Protein AF-A0A661S4S9-F1 (afdb_monomer_lite)

Secondary structure (DSSP, 8-state):
-GGGTSS-TT--------S-GGGGHHHHHHHHHT---GGG-----GGG---------TT-S---BTTB---THHHHHHHHHHHHHHHHHTT----

Sequence (95 aa):
ARKHGFIGKNDIAVLDSTAHALKFAGFQEMYFEDKFPDEFEISPKSELMNAPTIVRPRDLEKVPGPGVPIRGENFERFVTRTGEEIARMLDLEKV

pLDDT: mean 92.24, std 5.56, range [52.91, 96.94]

Structure (mmCIF, N/CA/C/O backbone):
data_AF-A0A661S4S9-F1
#
_entry.id   AF-A0A661S4S9-F1
#
loop_
_atom_site.group_PDB
_atom_site.id
_atom_site.type_symbol
_atom_site.label_atom_id
_atom_site.label_alt_id
_atom_site.label_comp_id
_atom_site.label_asym_id
_atom_site.label_entity_id
_atom_site.label_seq_id
_atom_site.pdbx_PDB_ins_code
_atom_site.Cartn_x
_atom_site.Cartn_y
_atom_site.Cartn_z
_atom_site.occupancy
_atom_site.B_iso_or_equiv
_atom_site.auth_seq_id
_atom_site.auth_comp_id
_atom_site.auth_asym_id
_atom_site.auth_atom_id
_atom_site.pdbx_PDB_model_num
ATOM 1 N N . ALA A 1 1 ? -6.251 10.624 18.907 1.00 83.38 1 ALA A N 1
ATOM 2 C CA . ALA A 1 1 ? -5.593 11.757 19.590 1.00 83.38 1 ALA A CA 1
ATOM 3 C C . ALA A 1 1 ? -6.015 13.122 19.031 1.00 83.38 1 ALA A C 1
ATOM 5 O O . ALA A 1 1 ? -6.809 13.779 19.685 1.00 83.38 1 ALA A O 1
ATOM 6 N N . ARG A 1 2 ? -5.617 13.517 17.808 1.00 87.31 2 ARG A N 1
ATOM 7 C CA . ARG A 1 2 ? -5.986 14.832 17.225 1.00 87.31 2 ARG A CA 1
ATOM 8 C C . ARG A 1 2 ? -7.496 15.083 17.100 1.00 87.31 2 ARG A C 1
ATOM 10 O O . ARG A 1 2 ? -7.981 16.084 17.604 1.00 87.31 2 ARG A O 1
ATOM 17 N N . LYS A 1 3 ? -8.261 14.148 16.512 1.00 90.19 3 LYS A N 1
ATOM 18 C CA . LYS A 1 3 ? -9.737 14.261 16.395 1.00 90.19 3 LYS A CA 1
ATOM 19 C C . LYS A 1 3 ? -10.449 14.382 17.754 1.00 90.19 3 LYS A C 1
ATOM 21 O O . LYS A 1 3 ? -11.536 14.930 17.823 1.00 90.19 3 LYS A O 1
ATOM 26 N N . HIS A 1 4 ? -9.826 13.871 18.814 1.00 92.19 4 HIS A N 1
ATOM 27 C CA . HIS A 1 4 ? -10.360 13.896 20.177 1.00 92.19 4 HIS A CA 1
ATOM 28 C C . HIS A 1 4 ? -9.809 15.077 21.001 1.00 92.19 4 HIS A C 1
ATOM 30 O O . HIS A 1 4 ? -10.078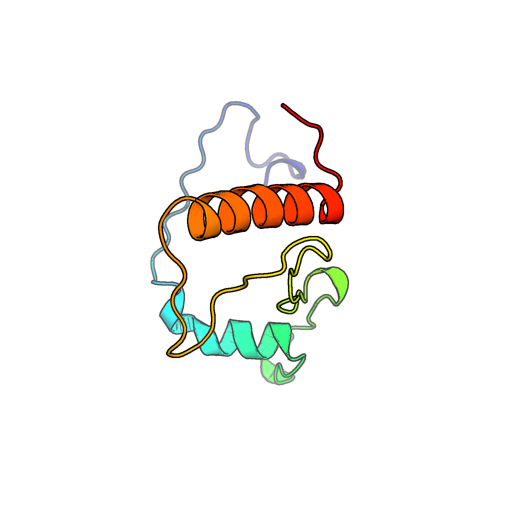 15.162 22.190 1.00 92.19 4 HIS A O 1
ATOM 36 N N . GLY A 1 5 ? -9.014 15.972 20.398 1.00 92.00 5 GLY A N 1
ATOM 37 C CA . GLY A 1 5 ? -8.459 17.154 21.067 1.00 92.00 5 GLY A CA 1
ATOM 38 C C . GLY A 1 5 ? -7.261 16.901 21.989 1.00 92.00 5 GLY A C 1
ATOM 39 O O . GLY A 1 5 ? -6.773 17.845 22.593 1.00 92.00 5 GLY A O 1
ATOM 40 N N . PHE A 1 6 ? -6.748 15.670 22.083 1.00 93.25 6 PHE A N 1
ATOM 41 C CA . PHE A 1 6 ? -5.624 15.340 22.977 1.00 93.25 6 PHE A CA 1
ATOM 42 C C . PHE A 1 6 ? -4.258 15.837 22.486 1.00 93.25 6 PHE A C 1
ATOM 44 O O . PHE A 1 6 ? -3.318 15.893 23.266 1.00 93.25 6 PHE A O 1
ATOM 51 N N . ILE A 1 7 ? -4.134 16.129 21.188 1.00 94.06 7 ILE A N 1
ATOM 52 C CA . ILE A 1 7 ? -2.899 16.616 20.558 1.00 94.06 7 ILE A CA 1
ATOM 53 C C . ILE A 1 7 ? -3.272 17.806 19.672 1.00 94.06 7 ILE A C 1
ATOM 55 O O . ILE A 1 7 ? -4.164 17.691 18.820 1.00 94.06 7 ILE A O 1
ATOM 59 N N . GLY A 1 8 ? -2.597 18.931 19.882 1.00 93.88 8 GLY A N 1
ATOM 60 C CA . GLY A 1 8 ? -2.749 20.175 19.142 1.00 93.88 8 GLY A CA 1
ATOM 61 C C . GLY A 1 8 ? -2.174 20.108 17.727 1.00 93.88 8 GLY A C 1
ATOM 62 O O . GLY A 1 8 ? -1.455 19.186 17.348 1.00 93.88 8 GLY A O 1
ATOM 63 N N . LYS A 1 9 ? -2.495 21.108 16.896 1.00 92.56 9 LYS A N 1
ATOM 64 C CA . LYS A 1 9 ? -2.027 21.142 15.495 1.00 92.56 9 LYS A CA 1
ATOM 65 C C . LYS A 1 9 ? -0.505 21.313 15.372 1.00 92.56 9 LYS A C 1
ATOM 67 O O . LYS A 1 9 ? 0.052 20.931 14.351 1.00 92.56 9 LYS A O 1
ATOM 72 N N . ASN A 1 10 ? 0.111 21.947 16.371 1.00 95.06 10 ASN A N 1
ATOM 73 C CA . ASN A 1 10 ? 1.524 22.326 16.382 1.00 95.06 10 ASN A CA 1
ATOM 74 C C . ASN A 1 10 ? 2.372 21.380 17.246 1.00 95.06 10 ASN A C 1
ATOM 76 O O . ASN A 1 10 ? 3.563 21.622 17.419 1.00 95.06 10 ASN A O 1
ATOM 80 N N . ASP A 1 11 ? 1.764 20.338 17.809 1.00 94.69 11 ASP A N 1
ATOM 81 C CA . ASP A 1 11 ? 2.472 19.391 18.658 1.00 94.69 11 ASP A CA 1
ATOM 82 C C . ASP A 1 11 ? 3.274 18.418 17.792 1.00 94.69 11 ASP A C 1
ATOM 84 O O . ASP A 1 11 ? 2.797 17.937 16.760 1.00 94.69 11 ASP A O 1
ATOM 88 N N . ILE A 1 12 ? 4.481 18.085 18.246 1.00 91.94 12 ILE A N 1
ATOM 89 C CA . ILE A 1 12 ? 5.313 17.049 17.636 1.00 91.94 12 ILE A CA 1
ATOM 90 C C . ILE A 1 12 ? 5.165 15.783 18.477 1.00 91.94 12 ILE A C 1
ATOM 92 O O . ILE A 1 12 ? 5.584 15.743 19.631 1.00 91.94 12 ILE A O 1
ATOM 96 N N . ALA A 1 13 ? 4.566 14.747 17.894 1.00 91.56 13 ALA A N 1
ATOM 97 C CA . ALA A 1 13 ? 4.462 13.434 18.517 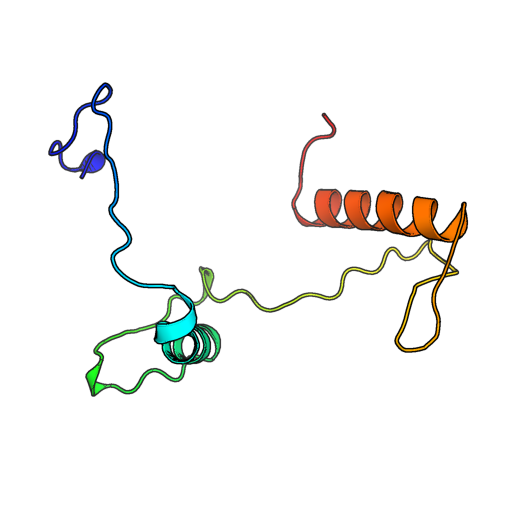1.00 91.56 13 ALA A CA 1
ATOM 98 C C . ALA A 1 13 ? 5.609 12.539 18.037 1.00 91.56 13 ALA A C 1
ATOM 100 O O . ALA A 1 13 ? 5.779 12.339 16.835 1.00 91.56 13 ALA A O 1
ATOM 101 N N . VAL A 1 14 ? 6.366 11.979 18.978 1.00 93.00 14 VAL A N 1
ATOM 102 C CA . VAL A 1 14 ? 7.386 10.962 18.703 1.00 93.00 14 VAL A CA 1
ATOM 103 C C . VAL A 1 14 ? 6.846 9.623 19.185 1.00 93.00 14 VAL A C 1
ATOM 105 O O . VAL A 1 14 ? 6.539 9.467 20.365 1.00 93.00 14 VAL A O 1
ATOM 108 N N . LEU A 1 15 ? 6.690 8.672 18.263 1.00 91.62 15 LEU A N 1
ATOM 109 C CA . LEU A 1 15 ? 6.292 7.305 18.584 1.00 91.62 15 LEU A CA 1
ATOM 110 C C . LEU A 1 15 ? 7.550 6.457 18.778 1.00 91.62 15 LEU A C 1
ATOM 112 O O . LEU A 1 15 ? 8.302 6.250 17.828 1.00 91.62 15 LEU A O 1
ATOM 116 N N . ASP A 1 16 ? 7.760 5.966 19.995 1.00 94.19 16 ASP A N 1
ATOM 117 C CA . ASP A 1 16 ? 8.858 5.050 20.297 1.00 94.19 16 ASP A CA 1
ATOM 118 C C . ASP A 1 16 ? 8.453 3.603 19.972 1.00 94.19 16 ASP A C 1
ATOM 120 O O . ASP A 1 16 ? 7.611 3.002 20.645 1.00 94.19 16 ASP A O 1
ATOM 124 N N . SER A 1 17 ? 9.022 3.048 18.898 1.00 92.88 17 SER A N 1
ATOM 125 C CA . SER A 1 17 ? 8.799 1.657 18.497 1.00 92.88 17 SER A CA 1
ATOM 126 C C . SER A 1 17 ? 9.733 0.739 19.281 1.00 92.88 17 SER A C 1
ATOM 128 O O . SER A 1 17 ? 10.842 0.430 18.850 1.00 92.88 17 SER A O 1
ATOM 130 N N . THR A 1 18 ? 9.256 0.252 20.421 1.00 93.12 18 THR A N 1
ATOM 131 C CA . THR A 1 18 ? 10.050 -0.542 21.375 1.00 93.12 18 THR A CA 1
ATOM 132 C C . THR A 1 18 ? 10.401 -1.958 20.897 1.00 93.12 18 THR A C 1
ATOM 134 O O . THR A 1 18 ? 11.197 -2.656 21.529 1.00 93.12 18 THR A O 1
ATOM 137 N N . ALA A 1 19 ? 9.827 -2.410 19.779 1.00 92.69 19 ALA A N 1
ATOM 138 C CA . ALA A 1 19 ? 10.073 -3.725 19.205 1.00 92.69 19 ALA A CA 1
ATOM 139 C C . ALA A 1 19 ? 10.166 -3.683 17.676 1.00 92.69 19 ALA A C 1
ATOM 141 O O . ALA A 1 19 ? 9.575 -2.837 17.008 1.00 92.69 19 ALA A O 1
ATOM 142 N N . HIS A 1 20 ? 10.900 -4.648 17.122 1.00 92.56 20 HIS A N 1
ATOM 143 C CA . HIS A 1 20 ? 11.013 -4.828 15.681 1.00 92.56 20 HIS A CA 1
ATOM 144 C C . HIS A 1 20 ? 9.766 -5.529 15.119 1.00 92.56 20 HIS A C 1
ATOM 146 O O . HIS A 1 20 ? 9.354 -6.560 15.654 1.00 92.56 20 HIS A O 1
ATOM 152 N N . ALA A 1 21 ? 9.227 -5.033 14.002 1.00 90.31 21 ALA A N 1
ATOM 153 C CA . ALA A 1 21 ? 8.001 -5.546 13.377 1.00 90.31 21 ALA A CA 1
ATOM 154 C C . ALA A 1 21 ? 8.043 -7.057 13.069 1.00 90.31 21 ALA A C 1
ATOM 156 O O . ALA A 1 21 ? 7.057 -7.749 13.284 1.00 90.31 21 ALA A O 1
ATOM 157 N N . LEU A 1 22 ? 9.205 -7.590 12.663 1.00 93.00 22 LEU A N 1
ATOM 158 C CA . LEU A 1 22 ? 9.413 -9.034 12.422 1.00 93.00 22 LEU A CA 1
ATOM 159 C C . LEU A 1 22 ? 8.976 -9.944 13.583 1.00 93.00 22 LEU A C 1
ATOM 161 O O . LEU A 1 22 ? 8.566 -11.071 13.328 1.00 93.00 22 LEU A O 1
ATOM 165 N N . LYS A 1 23 ? 9.024 -9.478 14.842 1.00 93.00 23 LYS A N 1
ATOM 166 C CA . LYS A 1 23 ? 8.540 -10.268 15.991 1.00 93.00 23 LYS A CA 1
ATOM 167 C C . LYS A 1 23 ? 7.042 -10.581 15.903 1.00 93.00 23 LYS A C 1
ATOM 169 O O . LYS A 1 23 ? 6.576 -11.505 16.557 1.00 93.00 23 LYS A O 1
ATOM 174 N N . PHE A 1 24 ? 6.314 -9.819 15.094 1.00 92.50 24 PHE A N 1
ATOM 175 C CA . PHE A 1 24 ? 4.870 -9.893 14.919 1.00 92.50 24 PHE A CA 1
ATOM 176 C C . PHE A 1 24 ? 4.472 -10.301 13.494 1.00 92.50 24 PHE A C 1
ATOM 178 O O . PHE A 1 24 ? 3.304 -10.177 13.142 1.00 92.50 24 PHE A O 1
ATOM 185 N N . ALA A 1 25 ? 5.400 -10.813 12.676 1.00 92.75 25 ALA A N 1
ATOM 186 C CA . ALA A 1 25 ? 5.098 -11.209 11.297 1.00 92.75 25 ALA A CA 1
ATOM 187 C C . ALA A 1 25 ? 3.939 -12.223 11.215 1.00 92.75 25 ALA A C 1
ATOM 189 O O . ALA A 1 25 ? 3.057 -12.070 10.377 1.00 92.75 25 ALA A O 1
ATOM 190 N N . GLY A 1 26 ? 3.866 -13.179 12.151 1.00 93.75 26 GLY A N 1
ATOM 191 C CA . GLY A 1 26 ? 2.749 -14.130 12.219 1.00 93.75 26 GLY A CA 1
ATOM 192 C C . GLY A 1 26 ? 1.392 -13.472 12.505 1.00 93.75 26 GLY A C 1
ATOM 193 O O . GLY A 1 26 ? 0.378 -13.902 11.972 1.00 93.75 26 GLY A O 1
ATOM 194 N N . PHE A 1 27 ? 1.354 -12.378 13.276 1.00 93.56 27 PHE A N 1
ATOM 195 C CA . PHE A 1 27 ? 0.121 -11.602 13.477 1.00 93.56 27 PHE A CA 1
ATOM 196 C C . PHE A 1 27 ? -0.305 -10.873 12.203 1.00 93.56 27 PHE A C 1
ATOM 198 O O . PHE A 1 27 ? -1.496 -10.752 11.931 1.00 93.56 27 PHE A O 1
ATOM 205 N N . GLN A 1 28 ? 0.657 -10.400 11.410 1.00 92.25 28 GLN A N 1
ATOM 206 C CA . GLN A 1 28 ? 0.359 -9.787 10.117 1.00 92.25 28 GLN A CA 1
ATOM 207 C C . GLN A 1 28 ? -0.198 -10.825 9.139 1.00 92.25 28 GLN A C 1
ATOM 209 O O . GLN A 1 28 ? -1.195 -10.552 8.481 1.00 92.25 28 GLN A O 1
ATOM 214 N N . GLU A 1 29 ? 0.390 -12.020 9.087 1.00 92.94 29 GLU A N 1
ATOM 215 C CA . GLU A 1 29 ? -0.119 -13.130 8.275 1.00 92.94 29 GLU A CA 1
ATOM 216 C C . GLU A 1 29 ? -1.552 -13.505 8.679 1.00 92.94 29 GLU A C 1
ATOM 218 O O . GLU A 1 29 ? -2.437 -13.497 7.829 1.00 92.94 29 GLU A O 1
ATOM 223 N N . MET A 1 30 ? -1.827 -13.689 9.978 1.00 94.44 30 MET A N 1
ATOM 224 C CA . MET A 1 30 ? -3.189 -13.942 10.474 1.00 94.44 30 MET A CA 1
ATOM 225 C C . MET A 1 30 ? -4.182 -12.836 10.088 1.00 94.44 30 MET A C 1
ATOM 227 O O . MET A 1 30 ? -5.333 -13.140 9.780 1.00 94.44 30 MET A O 1
ATOM 231 N N . TYR A 1 31 ? -3.748 -11.569 10.072 1.00 94.31 31 TYR A N 1
ATOM 232 C CA . TYR A 1 31 ? -4.588 -10.449 9.640 1.00 94.31 31 TYR A CA 1
ATOM 233 C C . TYR A 1 31 ? -4.958 -10.553 8.162 1.00 94.31 31 TYR A C 1
ATOM 235 O O . TYR A 1 31 ? -6.123 -10.419 7.802 1.00 94.31 31 TYR A O 1
ATOM 243 N N . PHE A 1 32 ? -3.959 -10.772 7.305 1.00 93.38 32 PHE A N 1
ATOM 244 C CA . PHE A 1 32 ? -4.149 -10.801 5.856 1.00 93.38 32 PHE A CA 1
ATOM 245 C C . PHE A 1 32 ? -4.845 -12.070 5.365 1.00 93.38 32 PHE A C 1
ATOM 247 O O . PHE A 1 32 ? -5.462 -12.042 4.303 1.00 93.38 32 PHE A O 1
ATOM 254 N N . GLU A 1 33 ? -4.769 -13.162 6.124 1.00 93.62 33 GLU A N 1
ATOM 255 C CA . GLU A 1 33 ? -5.430 -14.425 5.796 1.00 93.62 33 GLU A CA 1
ATOM 256 C C . GLU A 1 33 ? -6.807 -14.600 6.445 1.00 93.62 33 GLU A C 1
ATOM 258 O O . GLU A 1 33 ? -7.459 -15.606 6.174 1.00 93.62 33 GLU A O 1
ATOM 263 N N . ASP A 1 34 ? -7.246 -13.651 7.279 1.00 94.75 34 ASP A N 1
ATOM 264 C CA . ASP A 1 34 ? -8.474 -13.758 8.081 1.00 94.75 34 ASP A CA 1
ATOM 265 C C . ASP A 1 34 ? -8.499 -15.015 8.972 1.00 94.75 34 ASP A C 1
ATOM 267 O O . ASP A 1 34 ? -9.434 -15.812 8.969 1.00 94.75 34 ASP A O 1
ATOM 271 N N . LYS A 1 35 ? -7.400 -15.232 9.709 1.00 95.75 35 LYS A N 1
ATOM 272 C CA . LYS A 1 35 ? -7.171 -16.425 10.550 1.00 95.75 35 LYS A CA 1
ATOM 273 C C . LYS A 1 35 ? -6.838 -16.091 11.999 1.00 95.75 35 LYS A C 1
ATOM 275 O O . LYS A 1 35 ? -6.150 -16.862 12.668 1.00 95.75 35 LYS A O 1
ATOM 280 N N . PHE A 1 36 ? -7.276 -14.934 12.486 1.00 96.69 36 PHE A N 1
ATOM 281 C CA . PHE A 1 36 ? -7.123 -14.616 13.901 1.00 96.69 36 PHE A CA 1
ATOM 282 C C . PHE A 1 36 ? -7.966 -15.562 14.763 1.00 96.69 36 PHE A C 1
ATOM 284 O O . PHE A 1 36 ? -9.159 -15.698 14.506 1.00 96.69 36 PHE A O 1
ATOM 291 N N . PRO A 1 37 ? -7.374 -16.197 15.788 1.00 96.12 37 PRO A N 1
ATOM 292 C CA . PRO A 1 37 ? -8.150 -16.921 16.787 1.00 96.12 37 PRO A CA 1
ATOM 293 C C . PRO A 1 37 ? -9.083 -15.987 17.571 1.00 96.12 37 PRO A C 1
ATOM 295 O O . PRO A 1 37 ? -8.724 -14.835 17.845 1.00 96.12 37 PRO A O 1
ATOM 298 N N . ASP A 1 38 ? -10.255 -16.495 17.960 1.00 95.12 38 ASP A N 1
ATOM 299 C CA . ASP A 1 38 ? -11.296 -15.726 18.659 1.00 95.12 38 ASP A CA 1
ATOM 300 C C . ASP A 1 38 ? -10.789 -15.108 19.974 1.00 95.12 38 ASP A C 1
ATOM 302 O O . ASP A 1 38 ? -11.228 -14.027 20.364 1.00 95.12 38 ASP A O 1
ATOM 306 N N . GLU A 1 39 ? -9.817 -15.741 20.640 1.00 96.94 39 GLU A N 1
ATOM 307 C CA . GLU A 1 39 ? -9.243 -15.278 21.908 1.00 96.94 39 GLU A CA 1
ATOM 308 C C . GLU A 1 39 ? -8.502 -13.939 21.791 1.00 96.94 39 GLU A C 1
ATOM 310 O O . GLU A 1 39 ? -8.249 -13.287 22.805 1.00 96.94 39 GLU A O 1
ATOM 315 N N . PHE A 1 40 ? -8.136 -13.522 20.576 1.00 94.94 40 PHE A N 1
ATOM 316 C CA . PHE A 1 40 ? -7.520 -12.218 20.344 1.00 94.94 40 PHE A CA 1
ATOM 317 C C . PHE A 1 40 ? -8.541 -11.090 20.187 1.00 94.94 40 PHE A C 1
ATOM 319 O O . PHE A 1 40 ? -8.134 -9.930 20.218 1.00 94.94 40 PHE A O 1
ATOM 326 N N . GLU A 1 41 ? -9.830 -11.401 20.007 1.00 95.81 41 GLU A N 1
ATOM 327 C CA . GLU A 1 41 ? -10.905 -10.423 19.774 1.00 95.81 41 GLU A CA 1
ATOM 328 C C . GLU A 1 41 ? -10.603 -9.457 18.606 1.00 95.81 41 GLU A C 1
ATOM 330 O O . GLU A 1 41 ? -11.009 -8.292 18.591 1.00 95.81 41 GLU A O 1
ATOM 335 N N . ILE A 1 42 ? -9.861 -9.938 17.602 1.00 94.88 42 ILE A N 1
ATOM 336 C CA . ILE A 1 42 ? -9.496 -9.177 16.405 1.00 94.88 42 ILE A CA 1
ATOM 337 C C . ILE A 1 42 ? -10.355 -9.651 15.239 1.00 94.88 42 ILE A C 1
ATOM 339 O O . ILE A 1 42 ? -10.247 -10.792 14.805 1.00 94.88 42 ILE A O 1
ATOM 343 N N . SER A 1 43 ? -11.136 -8.735 14.670 1.00 95.38 43 SER A N 1
ATOM 344 C CA . SER A 1 43 ? -11.777 -8.924 13.366 1.00 95.38 43 SER A CA 1
ATOM 345 C C . SER A 1 43 ? -11.028 -8.109 12.307 1.00 95.38 43 SER A C 1
ATOM 347 O O . SER A 1 43 ? -11.037 -6.869 12.376 1.00 95.38 43 SER A O 1
ATOM 349 N N . PRO A 1 44 ? -10.347 -8.760 11.347 1.00 95.38 44 PRO A N 1
ATOM 350 C CA . PRO A 1 44 ? -9.716 -8.077 10.228 1.00 95.38 44 PRO A CA 1
ATOM 351 C C . PRO A 1 44 ? -10.710 -7.228 9.437 1.00 95.38 44 PRO A C 1
ATOM 353 O O . PRO A 1 44 ? -11.896 -7.537 9.319 1.00 95.38 44 PRO A O 1
ATOM 356 N N . LYS A 1 45 ? -10.219 -6.114 8.896 1.00 95.38 45 LYS A N 1
ATOM 357 C CA . LYS A 1 45 ? -11.005 -5.236 8.034 1.00 95.38 45 LYS A CA 1
ATOM 358 C C . LYS A 1 45 ? -10.697 -5.585 6.596 1.00 95.38 45 LYS A C 1
ATOM 360 O O . LYS A 1 45 ? -9.581 -5.337 6.141 1.00 95.38 45 LYS A O 1
ATOM 365 N N . SER A 1 46 ? -11.685 -6.130 5.895 1.00 91.69 46 SER A N 1
ATOM 366 C CA . SER A 1 46 ? -11.539 -6.590 4.510 1.00 91.69 46 SER A CA 1
ATOM 367 C C . SER A 1 46 ? -10.927 -5.535 3.580 1.00 91.69 46 SER A C 1
ATOM 369 O O . SER A 1 46 ? -10.089 -5.854 2.744 1.00 91.69 46 SER A O 1
ATOM 371 N N . GLU A 1 47 ? -11.259 -4.257 3.775 1.00 92.75 47 GLU A N 1
ATOM 372 C CA . GLU A 1 47 ? -10.751 -3.135 2.987 1.00 92.75 47 GLU A CA 1
ATOM 373 C C . GLU A 1 47 ? -9.262 -2.820 3.224 1.00 92.75 47 GLU A C 1
ATOM 375 O O . GLU A 1 47 ? -8.656 -2.094 2.439 1.00 92.75 47 GLU A O 1
ATOM 380 N N . LEU A 1 48 ? -8.666 -3.358 4.293 1.00 90.69 48 LEU A N 1
ATOM 381 C CA . LEU A 1 48 ? -7.244 -3.226 4.628 1.00 90.69 48 LEU A CA 1
ATOM 382 C C . LEU A 1 48 ? -6.450 -4.512 4.366 1.00 90.69 48 LEU A C 1
ATOM 384 O O . LEU A 1 48 ? -5.238 -4.533 4.578 1.00 90.69 48 LEU A O 1
ATOM 388 N N . MET A 1 49 ? -7.103 -5.581 3.909 1.00 91.81 49 MET A N 1
ATOM 389 C CA . MET A 1 49 ? -6.447 -6.837 3.561 1.00 91.81 49 MET A CA 1
ATOM 390 C C . MET A 1 49 ? -5.952 -6.787 2.113 1.00 91.81 49 MET A C 1
ATOM 392 O O . MET A 1 49 ? -6.622 -7.239 1.186 1.00 91.81 49 MET A O 1
ATOM 396 N N . ASN A 1 50 ? -4.774 -6.204 1.893 1.00 87.6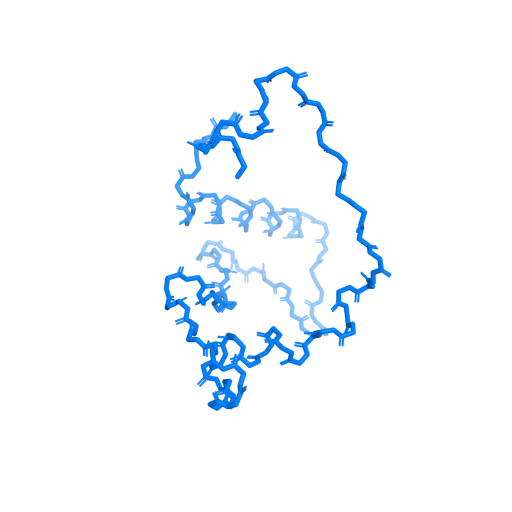9 50 ASN A N 1
ATOM 397 C CA . ASN A 1 50 ? -4.177 -6.156 0.562 1.00 87.69 50 ASN A CA 1
ATOM 398 C C . ASN A 1 50 ? -3.409 -7.449 0.241 1.00 87.69 50 ASN A C 1
ATOM 400 O O . ASN A 1 50 ? -2.615 -7.934 1.043 1.00 87.69 50 ASN A O 1
ATOM 404 N N . ALA A 1 51 ? -3.585 -7.959 -0.977 1.00 84.62 51 ALA A N 1
ATOM 405 C CA . ALA A 1 51 ? -2.801 -9.069 -1.510 1.00 84.62 51 ALA A CA 1
ATOM 406 C C . ALA A 1 51 ? -1.799 -8.570 -2.567 1.00 84.62 51 ALA A C 1
ATOM 408 O O . ALA A 1 51 ? -2.090 -7.603 -3.287 1.00 84.62 51 ALA A O 1
ATOM 409 N N . PRO A 1 52 ? -0.630 -9.221 -2.714 1.00 87.81 52 PRO A N 1
ATOM 410 C CA . PRO A 1 52 ? 0.268 -8.949 -3.825 1.00 87.81 52 PRO A CA 1
ATOM 411 C C . PRO A 1 52 ? -0.466 -9.091 -5.160 1.00 87.81 52 PRO A C 1
ATOM 413 O O . PRO A 1 52 ? -1.136 -10.090 -5.413 1.00 87.81 52 PRO A O 1
ATOM 416 N N . THR A 1 53 ? -0.317 -8.096 -6.028 1.00 89.62 53 THR A N 1
ATOM 417 C CA . THR A 1 53 ? -0.872 -8.120 -7.384 1.00 89.62 53 THR A CA 1
ATOM 418 C C . THR A 1 53 ? 0.264 -8.136 -8.390 1.00 89.62 53 THR A C 1
ATOM 420 O O . THR A 1 53 ? 1.250 -7.413 -8.243 1.00 89.62 53 THR A O 1
ATOM 423 N N . ILE A 1 54 ? 0.134 -8.964 -9.426 1.00 91.19 54 ILE A N 1
ATOM 424 C CA . ILE A 1 54 ? 1.119 -8.996 -10.501 1.00 91.19 54 ILE A CA 1
ATOM 425 C C . ILE A 1 54 ? 1.002 -7.737 -11.362 1.00 91.19 54 ILE A C 1
ATOM 427 O O . ILE A 1 54 ? -0.034 -7.466 -11.968 1.00 91.19 54 ILE A O 1
ATOM 431 N N . VAL A 1 55 ? 2.095 -6.984 -11.446 1.00 92.56 55 VAL A N 1
ATOM 432 C CA . VAL A 1 55 ? 2.209 -5.840 -12.350 1.00 92.56 55 VAL A CA 1
ATOM 433 C C . VAL A 1 55 ? 3.006 -6.278 -13.569 1.00 92.56 55 VAL A C 1
ATOM 435 O O . VAL A 1 55 ? 4.187 -6.609 -13.468 1.00 92.56 55 VAL A O 1
ATOM 438 N N . ARG A 1 56 ? 2.355 -6.297 -14.735 1.00 92.25 56 ARG A N 1
ATOM 439 C CA . ARG A 1 56 ? 2.999 -6.641 -16.006 1.00 92.25 56 ARG A CA 1
ATOM 440 C C . ARG A 1 56 ? 2.462 -5.759 -17.137 1.00 92.25 56 ARG A C 1
ATOM 442 O O . ARG A 1 56 ? 1.385 -6.054 -17.662 1.00 92.25 56 ARG A O 1
ATOM 449 N N . PRO A 1 57 ? 3.211 -4.719 -17.548 1.00 92.25 57 PRO A N 1
ATOM 450 C CA . PRO A 1 57 ? 2.860 -3.924 -18.720 1.00 92.25 57 PRO A CA 1
ATOM 451 C C . PRO A 1 57 ? 2.738 -4.812 -19.965 1.00 92.25 57 PRO A C 1
ATOM 453 O O . PRO A 1 57 ? 3.612 -5.638 -20.240 1.00 92.25 57 PRO A O 1
ATOM 456 N N . ARG A 1 58 ? 1.645 -4.655 -20.720 1.00 89.38 58 ARG A N 1
ATOM 457 C CA . ARG A 1 58 ? 1.346 -5.502 -21.892 1.00 89.38 58 ARG A CA 1
ATOM 458 C C . ARG A 1 58 ? 2.299 -5.268 -23.066 1.00 89.38 58 ARG A C 1
ATOM 460 O O . ARG A 1 58 ? 2.444 -6.147 -23.905 1.00 89.38 58 ARG A O 1
ATOM 467 N N . ASP A 1 59 ? 2.928 -4.098 -23.123 1.00 91.56 59 ASP A N 1
ATOM 468 C CA . ASP A 1 59 ? 3.831 -3.665 -24.194 1.00 91.56 59 ASP A CA 1
ATOM 469 C C . ASP A 1 59 ? 5.294 -4.107 -23.998 1.00 91.56 59 ASP A C 1
ATOM 471 O O . ASP A 1 59 ? 6.144 -3.846 -24.854 1.00 91.56 59 ASP A O 1
ATOM 475 N N . LEU A 1 60 ? 5.605 -4.768 -22.876 1.00 91.81 60 LEU A N 1
ATOM 476 C CA . LEU A 1 60 ? 6.936 -5.298 -22.601 1.00 91.81 60 LEU A CA 1
ATOM 477 C C . LEU A 1 60 ? 7.086 -6.728 -23.127 1.00 91.81 60 LEU A C 1
ATOM 479 O O . LEU A 1 60 ? 6.547 -7.683 -22.570 1.00 91.81 60 LEU A O 1
ATOM 483 N N . GLU A 1 61 ? 7.906 -6.876 -24.164 1.00 88.44 61 GLU A N 1
ATOM 484 C CA . GLU A 1 61 ? 8.299 -8.183 -24.703 1.00 88.44 61 GLU A CA 1
ATOM 485 C C . GLU A 1 61 ? 9.279 -8.922 -23.780 1.00 88.44 61 GLU A C 1
ATOM 487 O O . GLU A 1 61 ? 9.212 -10.142 -23.639 1.00 88.44 61 GLU A O 1
ATOM 492 N N . LYS A 1 62 ? 10.186 -8.182 -23.124 1.00 91.62 62 LYS A N 1
ATOM 493 C CA . LYS A 1 62 ? 11.202 -8.727 -22.215 1.00 91.62 62 LYS A CA 1
ATOM 494 C C . LYS A 1 62 ? 10.879 -8.363 -20.772 1.00 91.62 62 LYS A C 1
ATOM 496 O O . LYS A 1 62 ? 10.843 -7.189 -20.414 1.00 91.62 62 LYS A O 1
ATOM 501 N N . VAL A 1 63 ? 10.689 -9.388 -19.948 1.00 92.00 63 VAL A N 1
ATOM 502 C CA . VAL A 1 63 ? 10.383 -9.288 -18.516 1.00 92.00 63 VAL A CA 1
ATOM 503 C C . VAL A 1 63 ? 11.378 -10.182 -17.768 1.00 92.00 63 VAL A C 1
ATOM 505 O O . VAL A 1 63 ? 11.615 -11.303 -18.227 1.00 92.00 63 VAL A O 1
ATOM 508 N N . PRO A 1 64 ? 11.997 -9.719 -16.666 1.00 92.44 64 PRO A N 1
ATOM 509 C CA . PRO A 1 64 ? 12.926 -10.546 -15.907 1.00 92.44 64 PRO A CA 1
ATOM 510 C C . PRO A 1 64 ? 12.192 -11.690 -15.205 1.00 92.44 64 PRO A C 1
ATOM 512 O O . PRO A 1 64 ? 11.043 -11.551 -14.788 1.00 92.44 64 PRO A O 1
ATOM 515 N N . GLY A 1 65 ? 12.886 -12.809 -15.023 1.00 90.38 65 GLY A N 1
ATOM 516 C CA . GLY A 1 65 ? 12.392 -13.945 -14.250 1.00 90.38 65 GLY A CA 1
ATOM 517 C C . GLY A 1 65 ? 13.522 -14.688 -13.537 1.00 90.38 65 GLY A C 1
ATOM 518 O O . GLY A 1 65 ? 14.699 -14.377 -13.752 1.00 90.38 65 GLY A O 1
ATOM 519 N N . PRO A 1 66 ? 13.193 -15.680 -12.692 1.00 92.19 66 PRO A N 1
ATOM 520 C CA . PRO A 1 66 ? 14.191 -16.523 -12.042 1.00 92.19 66 PRO A CA 1
ATOM 521 C C . PRO A 1 66 ? 15.140 -17.145 -13.077 1.00 92.19 66 PRO A C 1
ATOM 523 O O . PRO A 1 66 ? 14.701 -17.822 -14.001 1.00 92.19 66 PRO A O 1
ATOM 526 N N . GLY A 1 67 ? 16.442 -16.870 -12.958 1.00 93.62 67 GLY A N 1
ATOM 527 C CA . GLY A 1 67 ? 17.460 -17.350 -13.904 1.00 93.62 67 GLY A CA 1
ATOM 528 C C . GLY A 1 67 ? 17.491 -16.643 -15.269 1.00 93.62 67 GLY A C 1
ATOM 529 O O . GLY A 1 67 ? 18.354 -16.957 -16.084 1.00 93.62 67 GLY A O 1
ATOM 530 N N . VAL A 1 68 ? 16.611 -15.666 -15.515 1.00 93.38 68 VAL A N 1
ATOM 531 C CA . VAL A 1 68 ? 16.504 -14.932 -16.789 1.00 93.38 68 VAL A CA 1
ATOM 532 C C . VAL A 1 68 ? 16.619 -13.423 -16.530 1.00 93.38 68 VAL A C 1
ATOM 534 O O . VAL A 1 68 ? 15.617 -12.700 -16.554 1.00 93.38 68 VAL A O 1
ATOM 537 N N . PRO A 1 69 ? 17.828 -12.915 -16.224 1.00 93.19 69 PRO A N 1
ATOM 538 C CA . PRO A 1 69 ? 18.030 -11.489 -16.022 1.00 93.19 69 PRO A CA 1
ATOM 539 C C . PRO A 1 69 ? 17.969 -10.737 -17.357 1.00 93.19 69 PRO A C 1
ATOM 541 O O . PRO A 1 69 ? 18.486 -11.196 -18.376 1.00 93.19 69 PRO A O 1
ATOM 544 N N . ILE A 1 70 ? 17.407 -9.532 -17.333 1.00 95.19 70 ILE A N 1
ATOM 545 C CA . ILE A 1 70 ? 17.499 -8.561 -18.431 1.00 95.19 70 ILE A CA 1
ATOM 546 C C . ILE A 1 70 ? 18.467 -7.442 -18.028 1.00 95.19 70 ILE A C 1
ATOM 548 O O . ILE A 1 70 ? 18.633 -7.165 -16.842 1.00 95.19 70 ILE A O 1
ATOM 552 N N . ARG A 1 71 ? 19.154 -6.829 -18.998 1.00 94.31 71 ARG A N 1
ATOM 553 C CA . ARG A 1 71 ? 20.187 -5.801 -18.766 1.00 94.31 71 ARG A CA 1
ATOM 554 C C . ARG A 1 71 ? 20.107 -4.682 -19.803 1.00 94.31 71 ARG A C 1
ATOM 556 O O . ARG A 1 71 ? 19.476 -4.853 -20.851 1.00 94.31 71 ARG A O 1
ATOM 563 N N . GLY A 1 72 ? 20.793 -3.575 -19.513 1.00 95.44 72 GLY A N 1
ATOM 564 C CA . GLY A 1 72 ? 20.884 -2.409 -20.391 1.00 95.44 72 GLY A CA 1
ATOM 565 C C . GLY A 1 72 ? 19.510 -1.806 -20.667 1.00 95.44 72 GLY A C 1
ATOM 566 O O . GLY A 1 72 ? 18.636 -1.829 -19.805 1.00 95.4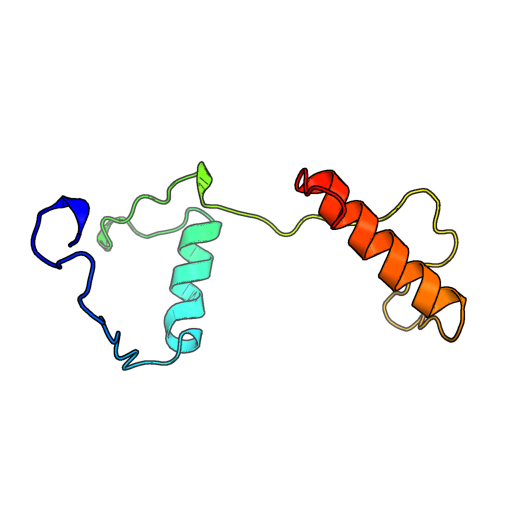4 72 GLY A O 1
ATOM 567 N N . GLU A 1 73 ? 19.287 -1.348 -21.895 1.00 95.56 73 GLU A N 1
ATOM 568 C CA . GLU A 1 73 ? 18.046 -0.673 -22.306 1.00 95.56 73 GLU A CA 1
ATOM 569 C C . GLU A 1 73 ? 16.768 -1.479 -22.029 1.00 95.56 73 GLU A C 1
ATOM 571 O O . GLU A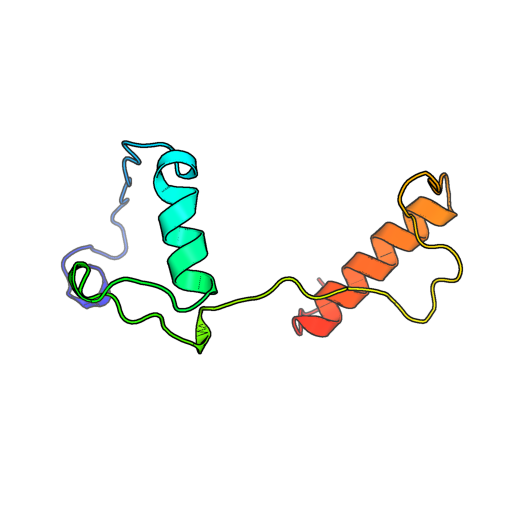 1 73 ? 15.730 -0.908 -21.708 1.00 95.56 73 GLU A O 1
ATOM 576 N N . ASN A 1 74 ? 16.829 -2.815 -22.097 1.00 94.12 74 ASN A N 1
ATOM 577 C CA . ASN A 1 74 ? 15.666 -3.654 -21.793 1.00 94.12 74 ASN A CA 1
ATOM 578 C C . ASN A 1 74 ? 15.296 -3.602 -20.304 1.00 94.12 74 ASN A C 1
ATOM 580 O O . ASN A 1 74 ? 14.115 -3.650 -19.971 1.00 94.12 74 ASN A O 1
ATOM 584 N N . PHE A 1 75 ? 16.296 -3.510 -19.422 1.00 95.44 75 PHE A N 1
ATOM 585 C CA . PHE A 1 75 ? 16.075 -3.357 -17.987 1.00 95.44 75 PHE A CA 1
ATOM 586 C C . PHE A 1 75 ? 15.523 -1.968 -17.664 1.00 95.44 75 PHE A C 1
ATOM 588 O O . PHE A 1 75 ? 14.499 -1.876 -16.994 1.00 95.44 75 PHE A O 1
ATOM 595 N N . GLU A 1 76 ? 16.128 -0.914 -18.217 1.00 96.12 76 GLU A N 1
ATOM 596 C CA . GLU A 1 76 ? 15.643 0.462 -18.044 1.00 96.12 76 GLU A CA 1
ATOM 597 C C . GLU A 1 76 ? 14.186 0.598 -18.504 1.00 96.12 76 GLU A C 1
ATOM 599 O O . GLU A 1 76 ? 13.324 1.055 -17.753 1.00 96.12 76 GLU A O 1
ATOM 604 N N . ARG A 1 77 ? 13.863 0.079 -19.698 1.00 95.38 77 ARG A N 1
ATOM 605 C CA . ARG A 1 77 ? 12.491 0.077 -20.219 1.00 95.38 77 ARG A CA 1
ATOM 606 C C . ARG A 1 77 ? 11.528 -0.693 -19.313 1.00 95.38 77 ARG A C 1
ATOM 608 O O . ARG A 1 77 ? 10.404 -0.235 -19.111 1.00 95.38 77 ARG A O 1
ATOM 615 N N . PHE A 1 78 ? 11.941 -1.839 -18.768 1.00 95.69 78 PHE A N 1
ATOM 616 C CA . PHE A 1 78 ? 11.129 -2.604 -17.819 1.00 95.69 78 PHE A CA 1
ATOM 617 C C . PHE A 1 78 ? 10.827 -1.798 -16.550 1.00 95.69 78 PHE A C 1
ATOM 619 O O . PHE A 1 78 ? 9.665 -1.745 -16.142 1.00 95.69 78 PHE A O 1
ATOM 626 N N . VAL A 1 79 ? 11.831 -1.144 -15.956 1.00 95.06 79 VAL A N 1
ATOM 627 C CA . VAL A 1 79 ? 11.667 -0.327 -14.742 1.00 95.06 79 VAL A CA 1
ATOM 628 C C . VAL A 1 79 ? 10.710 0.835 -15.002 1.00 95.06 79 VAL A C 1
ATOM 630 O O . VAL A 1 79 ? 9.715 0.967 -14.288 1.00 95.06 79 VAL A O 1
ATOM 633 N N . THR A 1 80 ? 10.948 1.623 -16.056 1.00 95.62 80 THR A N 1
ATOM 634 C CA . THR A 1 80 ? 10.098 2.772 -16.401 1.00 95.62 80 THR A CA 1
ATOM 635 C C . THR A 1 80 ? 8.654 2.347 -16.653 1.00 95.62 80 THR A C 1
ATOM 637 O O . THR A 1 80 ? 7.739 2.873 -16.023 1.00 95.62 80 THR A O 1
ATOM 640 N N . ARG A 1 81 ? 8.428 1.354 -17.523 1.00 95.69 81 ARG A N 1
ATOM 641 C CA . ARG A 1 81 ? 7.068 0.932 -17.890 1.00 95.69 81 ARG A CA 1
ATOM 642 C C . ARG A 1 81 ? 6.323 0.274 -16.735 1.00 95.69 81 ARG A C 1
ATOM 644 O O . ARG A 1 81 ? 5.120 0.475 -16.610 1.00 95.69 81 ARG A O 1
ATOM 651 N N . THR A 1 82 ? 7.014 -0.484 -15.884 1.00 95.50 82 THR A N 1
ATOM 652 C CA . THR A 1 82 ? 6.405 -1.059 -14.674 1.00 95.50 82 THR A CA 1
ATOM 653 C C . THR A 1 82 ? 5.995 0.044 -13.703 1.00 95.50 82 THR A C 1
ATOM 655 O O . THR A 1 82 ? 4.885 -0.003 -13.183 1.00 95.50 82 THR A O 1
ATOM 658 N N . GLY A 1 83 ? 6.831 1.071 -13.510 1.00 94.88 83 GLY A N 1
ATOM 659 C CA . GLY A 1 83 ? 6.485 2.237 -12.692 1.00 94.88 83 GLY A CA 1
ATOM 660 C C . GLY A 1 83 ? 5.274 3.005 -13.230 1.00 94.88 83 GLY A C 1
ATOM 661 O O . GLY A 1 83 ? 4.357 3.313 -12.472 1.00 94.88 83 GLY A O 1
ATOM 662 N N . GLU A 1 84 ? 5.219 3.245 -14.542 1.00 94.88 84 GLU A N 1
ATOM 663 C CA . GLU A 1 84 ? 4.063 3.881 -15.189 1.00 94.88 84 GLU A CA 1
ATOM 664 C C . GLU A 1 84 ? 2.785 3.037 -15.067 1.00 94.88 84 GLU A C 1
ATOM 666 O O . GLU A 1 84 ? 1.700 3.582 -14.878 1.00 94.88 8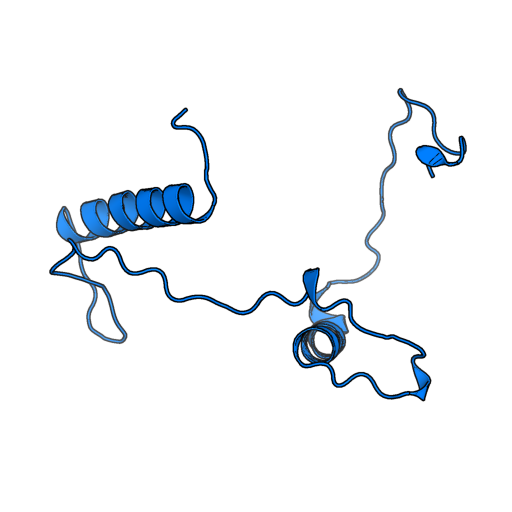4 GLU A O 1
ATOM 671 N N . GLU A 1 85 ? 2.898 1.711 -15.144 1.00 95.50 85 GLU A N 1
ATOM 672 C CA . GLU A 1 85 ? 1.766 0.804 -14.956 1.00 95.50 85 GLU A CA 1
ATOM 673 C C . GLU A 1 85 ? 1.262 0.809 -13.504 1.00 95.50 85 GLU A C 1
ATOM 675 O O . GLU A 1 85 ? 0.052 0.832 -13.291 1.00 95.50 85 GLU A O 1
ATOM 680 N N . ILE A 1 86 ? 2.160 0.872 -12.512 1.00 94.62 86 ILE A N 1
ATOM 681 C CA . ILE A 1 86 ? 1.791 1.058 -11.097 1.00 94.62 86 ILE A CA 1
ATOM 682 C C . ILE A 1 86 ? 1.070 2.394 -10.912 1.00 94.62 86 ILE A C 1
ATOM 684 O O . ILE A 1 86 ? -0.007 2.425 -10.324 1.00 94.62 86 ILE A O 1
ATOM 688 N N . ALA A 1 87 ? 1.628 3.486 -11.441 1.00 94.50 87 ALA A N 1
ATOM 689 C CA . ALA A 1 87 ? 1.017 4.810 -11.351 1.00 94.50 87 ALA A CA 1
ATOM 690 C C . ALA A 1 87 ? -0.390 4.825 -11.967 1.00 94.50 87 ALA A C 1
ATOM 692 O O . ALA A 1 87 ? -1.319 5.356 -11.367 1.00 94.50 87 ALA A O 1
ATOM 693 N N . ARG A 1 88 ? -0.568 4.158 -13.115 1.00 93.06 88 ARG A N 1
ATOM 694 C CA . ARG A 1 88 ? -1.871 3.979 -13.767 1.00 93.06 88 ARG A CA 1
ATOM 695 C C . ARG A 1 88 ? -2.849 3.162 -12.918 1.00 93.06 88 ARG A C 1
ATOM 697 O O . ARG A 1 88 ? -4.023 3.505 -12.869 1.00 93.06 88 ARG A O 1
ATOM 704 N N . MET A 1 89 ? -2.401 2.076 -12.283 1.00 92.56 89 MET A N 1
ATOM 705 C CA . MET A 1 89 ? -3.243 1.253 -11.398 1.00 92.56 89 MET A CA 1
ATOM 706 C C . MET A 1 89 ? -3.681 2.006 -10.135 1.00 92.56 89 MET A C 1
ATOM 708 O O . MET A 1 89 ? -4.762 1.737 -9.619 1.00 92.56 89 MET A O 1
ATOM 712 N N . LEU A 1 90 ? -2.843 2.923 -9.646 1.00 92.25 90 LEU A N 1
ATOM 713 C CA . LEU A 1 90 ? -3.077 3.727 -8.445 1.00 92.25 90 LEU A CA 1
ATOM 714 C C . LEU A 1 90 ? -3.727 5.093 -8.726 1.00 92.25 90 LEU A C 1
ATOM 716 O O . LEU A 1 90 ? -3.929 5.849 -7.781 1.00 92.25 90 LEU A O 1
ATOM 720 N N . ASP A 1 91 ? -4.033 5.404 -9.989 1.00 93.88 91 ASP A N 1
ATOM 721 C CA . ASP A 1 91 ? -4.595 6.692 -10.424 1.00 93.88 91 ASP A CA 1
ATOM 722 C C . ASP A 1 91 ? -3.759 7.910 -9.975 1.00 93.88 91 ASP A C 1
ATOM 724 O O . ASP A 1 91 ? -4.269 8.909 -9.471 1.00 93.88 91 ASP A O 1
ATOM 728 N N . LEU A 1 92 ? -2.432 7.810 -10.111 1.00 93.75 92 LEU A N 1
ATOM 729 C CA . LEU A 1 92 ? -1.514 8.892 -9.749 1.00 93.75 92 LEU A CA 1
ATOM 730 C C . LEU A 1 92 ? -1.366 9.895 -10.901 1.00 93.75 92 LEU A C 1
ATOM 732 O O . LEU A 1 92 ? -1.096 9.512 -12.043 1.00 93.75 92 LEU A O 1
ATOM 736 N N . GLU A 1 93 ? -1.471 11.189 -10.590 1.00 80.44 93 GLU A N 1
ATOM 737 C CA . GLU A 1 93 ? -1.168 12.262 -11.540 1.00 80.44 93 GLU A CA 1
ATOM 738 C C . GLU A 1 93 ? 0.308 12.206 -11.969 1.00 80.44 93 GLU A C 1
ATOM 740 O O . GLU A 1 93 ? 1.206 11.951 -11.161 1.00 80.44 93 GLU A O 1
ATOM 745 N N . LYS A 1 94 ? 0.576 12.459 -13.257 1.00 66.81 94 LYS A N 1
ATOM 746 C CA . LYS A 1 94 ? 1.950 12.662 -13.731 1.00 66.81 94 LYS A CA 1
ATOM 747 C C . LYS A 1 94 ? 2.484 13.962 -13.127 1.00 66.81 94 LYS A C 1
ATOM 749 O O . LYS A 1 94 ? 1.983 15.030 -13.467 1.00 66.81 94 LYS A O 1
ATOM 754 N N . VAL A 1 95 ? 3.482 13.836 -12.252 1.00 52.91 95 VAL A N 1
ATOM 755 C CA . VAL A 1 95 ? 4.299 14.952 -11.743 1.00 52.91 95 VAL A CA 1
ATOM 756 C C . VAL A 1 95 ? 5.202 15.487 -12.847 1.00 52.91 95 VAL A C 1
ATOM 758 O O . VAL A 1 95 ? 5.772 14.650 -13.587 1.00 52.91 95 VAL A O 1
#

Radius of gyration: 20.71 Å; chains: 1; bounding box: 33×40×48 Å

Foldseek 3Di:
DVVVPPADPPDDDDDDPPDDCVVCVVVVVCLLVVNDDVVVVDGHDPVPNDDDDDQDDPPQPDDDDVVRDDDDPSVVVNVVRSVVSVCVVVVHDDD